Protein AF-A0A9X6NPI4-F1 (afdb_monomer)

Organism: Hypsibius exemplaris (NCBI:txid2072580)

Sequence (103 aa):
MLAHSQIQAVRKSLISASGTTVLGPPDSIVDLGTTCLPREIFLDWMNGMSLTTFKGSRYHLLDHNCNNFSNEMAQFLTGKSIPLLHHRFARRSSPRRWDRSCG

Solvent-accessible surface area (backbone atoms only — not comparable to full-atom values): 7031 Å² total; per-residue (Å²): 141,86,90,78,83,76,73,73,69,76,73,57,66,95,65,74,61,89,43,68,54,98,82,39,63,72,96,72,86,82,89,77,76,78,58,89,71,56,68,66,61,50,51,53,50,50,52,52,36,48,76,59,77,60,25,79,93,57,60,33,91,68,83,38,36,73,65,53,53,51,25,57,50,34,33,73,54,50,72,36,73,62,77,71,87,73,67,69,68,63,80,50,97,60,84,92,79,91,82,82,88,76,136

InterPro domains:
  IPR008580 PPPDE peptidase domain [PF05903] (19-91)
  IPR008580 PPPDE peptidase domain [PS51858] (1-103)
  IPR008580 PPPDE peptidase domain [PTHR12378] (27-91)
  IPR008580 PPPDE peptidase domain [SM01179] (5-99)
  IPR042266 PPPDE peptidase domain superfamily [G3DSA:3.90.1720.30] (5-101)

Secondary structure (DSSP, 8-state):
--SSSSSTTS---SSPPTT-STT-S-S-----------HHHHHHHHHHHHHTTT-GGG-BTTTBSHHHHHHHHHHHHHS-PPP-TTTTSTT--S---------

Nearest PDB structures (foldseek):
  3ebq-assembly1_A  TM=9.378E-01  e=2.953E-07  Homo sapiens
  2wp7-assembly1_A-2  TM=9.414E-01  e=2.123E-06  Mus musculus
  2fgy-assembly1_B  TM=4.169E-01  e=7.660E+00  Halothiobacillus neapolitanus

Mean predicted aligned error: 12.71 Å

pLDDT: mean 75.48, std 21.72, range [33.22, 95.06]

Foldseek 3Di:
DDDDDPPVPVPPPPDDDAQPDPVGHDPDDDDLDFFPDDPVVLVVVVVVCCVPVLPPVNDDPQPRHPQVVVQVSSCVGRVDGDPPVPNCPNPDPDDDDDDDDDD

Radius of gyration: 19.04 Å; Cα contacts (8 Å, |Δi|>4): 44; chains: 1; bounding box: 43×70×28 Å

Structure (mmCIF, N/CA/C/O backbone):
data_AF-A0A9X6NPI4-F1
#
_entry.id   AF-A0A9X6NPI4-F1
#
loop_
_atom_site.group_PDB
_atom_site.id
_atom_site.type_symbol
_atom_site.label_atom_id
_atom_site.label_alt_id
_atom_site.label_comp_id
_atom_site.label_asym_id
_atom_site.label_entity_id
_atom_site.label_seq_id
_atom_site.pdbx_PDB_ins_code
_atom_site.Cartn_x
_atom_site.Cartn_y
_atom_site.Cartn_z
_atom_site.occupancy
_atom_site.B_iso_or_equiv
_atom_site.auth_seq_id
_atom_site.auth_comp_id
_atom_site.auth_asym_id
_atom_site.auth_atom_id
_atom_site.pdbx_PDB_model_num
ATOM 1 N N . MET A 1 1 ? -17.345 38.974 -13.625 1.00 51.25 1 MET A N 1
ATOM 2 C CA . MET A 1 1 ? -17.278 37.850 -14.589 1.00 51.25 1 MET A CA 1
ATOM 3 C C . MET A 1 1 ? -15.875 37.893 -15.181 1.00 51.25 1 MET A C 1
ATOM 5 O O . MET A 1 1 ? -15.604 38.832 -15.899 1.00 51.25 1 MET A O 1
ATOM 9 N N . LEU A 1 2 ? -14.869 37.123 -14.769 1.00 48.59 2 LEU A N 1
ATOM 10 C CA . LEU A 1 2 ? -14.715 35.666 -14.731 1.00 48.59 2 LEU A CA 1
ATOM 11 C C . LEU A 1 2 ? -13.504 35.363 -13.824 1.00 48.59 2 LEU A C 1
ATOM 13 O O . LEU A 1 2 ? -12.400 35.750 -14.185 1.00 48.59 2 LEU A O 1
ATOM 17 N N . ALA A 1 3 ? -13.671 34.706 -12.673 1.00 44.47 3 ALA A N 1
ATOM 18 C CA . ALA A 1 3 ? -12.514 34.275 -11.873 1.00 44.47 3 ALA A CA 1
ATOM 19 C C . ALA A 1 3 ? -12.842 33.164 -10.860 1.00 44.47 3 ALA A C 1
ATOM 21 O O . ALA A 1 3 ? -12.374 33.234 -9.739 1.00 44.47 3 ALA A O 1
ATOM 22 N N . HIS A 1 4 ? -13.655 32.152 -11.193 1.00 49.12 4 HIS A N 1
ATOM 23 C CA . HIS A 1 4 ? -13.916 31.056 -10.234 1.00 49.12 4 HIS A CA 1
ATOM 24 C C . HIS A 1 4 ? -14.046 29.644 -10.838 1.00 49.12 4 HIS A C 1
ATOM 26 O O . HIS A 1 4 ? -14.349 28.709 -10.104 1.00 49.12 4 HIS A O 1
ATOM 32 N N . SER A 1 5 ? -13.782 29.422 -12.132 1.00 51.75 5 SER A N 1
ATOM 33 C CA . SER A 1 5 ? -14.030 28.103 -12.749 1.00 51.75 5 SER A CA 1
ATOM 34 C C . SER A 1 5 ? -12.829 27.151 -12.838 1.00 51.75 5 SER A C 1
ATOM 36 O O . SER A 1 5 ? -13.014 26.021 -13.270 1.00 51.75 5 SER A O 1
ATOM 38 N N . GLN A 1 6 ? -11.618 27.528 -12.406 1.00 45.31 6 GLN A N 1
ATOM 39 C CA . GLN A 1 6 ? -10.420 26.686 -12.624 1.00 45.31 6 GLN A CA 1
ATOM 40 C C . GLN A 1 6 ? -9.880 25.960 -11.379 1.00 45.31 6 GLN A C 1
ATOM 42 O O . GLN A 1 6 ? -8.924 25.199 -11.481 1.00 45.31 6 GLN A O 1
ATOM 47 N N . ILE A 1 7 ? -10.505 26.112 -10.206 1.00 44.88 7 ILE A N 1
ATOM 48 C CA . ILE A 1 7 ? -10.042 25.439 -8.971 1.00 44.88 7 ILE A CA 1
ATOM 49 C C . ILE A 1 7 ? -10.630 24.019 -8.819 1.00 44.88 7 ILE A C 1
ATOM 51 O O . ILE A 1 7 ? -10.103 23.201 -8.068 1.00 44.88 7 ILE A O 1
ATOM 55 N N . GLN A 1 8 ? -11.670 23.656 -9.575 1.00 38.81 8 GLN A N 1
ATOM 56 C CA . GLN A 1 8 ? -12.322 22.347 -9.423 1.00 38.81 8 GLN A CA 1
ATOM 57 C C . GLN A 1 8 ? -11.586 21.180 -10.111 1.00 38.81 8 GLN A C 1
ATOM 59 O O . GLN A 1 8 ? -11.794 20.032 -9.728 1.00 3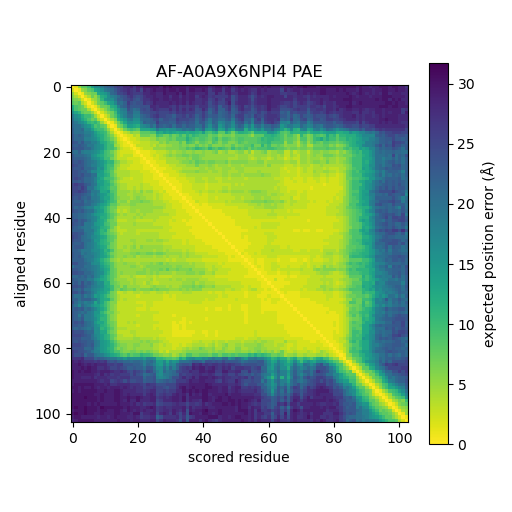8.81 8 GLN A O 1
ATOM 64 N N . ALA A 1 9 ? -10.682 21.436 -11.064 1.00 36.50 9 ALA A N 1
ATOM 65 C CA . ALA A 1 9 ? -10.029 20.373 -11.841 1.00 36.50 9 ALA A CA 1
ATOM 66 C C . ALA A 1 9 ? -8.791 19.744 -11.163 1.00 36.50 9 ALA A C 1
ATOM 68 O O . ALA A 1 9 ? -8.345 18.672 -11.572 1.00 36.50 9 ALA A O 1
ATOM 69 N N . VAL A 1 10 ? -8.236 20.375 -10.119 1.00 41.25 10 VAL A N 1
ATOM 70 C CA . VAL A 1 10 ? -7.009 19.893 -9.447 1.00 41.25 10 VAL A CA 1
ATOM 71 C C . VAL A 1 10 ? -7.298 18.830 -8.378 1.00 41.25 10 VAL A C 1
ATOM 73 O O . VAL A 1 10 ? -6.404 18.081 -7.999 1.00 41.25 10 VAL A O 1
ATOM 76 N N . ARG A 1 11 ? -8.563 18.623 -7.987 1.00 40.44 11 ARG A N 1
ATOM 77 C CA . ARG A 1 11 ? -8.989 17.418 -7.245 1.00 40.44 11 ARG A CA 1
ATOM 78 C C . ARG A 1 11 ? -9.156 16.205 -8.170 1.00 40.44 11 ARG A C 1
ATOM 80 O O . ARG A 1 11 ? -10.078 15.408 -8.014 1.00 40.44 11 ARG A O 1
ATOM 87 N N . LYS A 1 12 ? -8.266 16.062 -9.153 1.00 42.75 12 LYS A N 1
ATOM 88 C CA . LYS A 1 12 ? -8.116 14.827 -9.921 1.00 42.75 12 LYS A CA 1
ATOM 89 C C . LYS A 1 12 ? -7.784 13.749 -8.893 1.00 42.75 12 LYS A C 1
ATOM 91 O O . LYS A 1 12 ? -6.767 13.865 -8.216 1.00 42.75 12 LYS A O 1
ATOM 96 N N . SER A 1 13 ? -8.703 12.800 -8.707 1.00 51.84 13 SER A N 1
ATOM 97 C CA . SER A 1 13 ? -8.579 11.673 -7.780 1.00 51.84 13 SER A CA 1
ATOM 98 C C . SER A 1 13 ? -7.121 11.221 -7.690 1.00 51.84 13 SER A C 1
ATOM 100 O O . SER A 1 13 ? -6.541 10.812 -8.695 1.00 51.84 13 SER A O 1
ATOM 102 N N . LEU A 1 14 ? -6.524 11.327 -6.498 1.00 59.25 14 LEU A N 1
ATOM 103 C CA . LEU A 1 14 ? -5.144 10.896 -6.229 1.00 59.25 14 LEU A CA 1
ATOM 104 C C . LEU A 1 14 ? -4.948 9.392 -6.500 1.00 59.25 14 LEU A C 1
ATOM 106 O O . LEU A 1 14 ? -3.823 8.905 -6.556 1.00 59.25 14 LEU A O 1
ATOM 110 N N . ILE A 1 15 ? -6.050 8.667 -6.698 1.00 70.56 15 ILE A N 1
ATOM 111 C CA . ILE A 1 15 ? -6.110 7.255 -7.038 1.00 70.56 15 ILE A CA 1
ATOM 112 C C . ILE A 1 15 ? -6.643 7.142 -8.471 1.00 70.56 15 ILE A C 1
ATOM 114 O O . ILE A 1 15 ? -7.761 7.574 -8.766 1.00 70.56 15 ILE A O 1
ATOM 118 N N . SER A 1 16 ? -5.830 6.571 -9.361 1.00 76.19 16 SER A N 1
ATOM 119 C CA . SER A 1 16 ? -6.266 6.197 -10.712 1.00 76.19 16 SER A CA 1
ATOM 120 C C . SER A 1 16 ? -7.101 4.917 -10.668 1.00 76.19 16 SER A C 1
ATOM 122 O O . SER A 1 16 ? -6.900 4.076 -9.791 1.00 76.19 16 SER A O 1
ATOM 124 N N . ALA A 1 17 ? -8.042 4.765 -11.602 1.00 80.31 17 ALA A N 1
ATOM 125 C CA . ALA A 1 17 ? -8.718 3.487 -11.776 1.00 80.31 17 ALA A CA 1
ATOM 126 C C . ALA A 1 17 ? -7.692 2.418 -12.199 1.00 80.31 17 ALA A C 1
ATOM 128 O O . ALA A 1 17 ? -6.670 2.715 -12.827 1.00 80.31 17 ALA A O 1
ATOM 129 N N . SER A 1 18 ? -7.938 1.165 -11.824 1.00 80.50 18 SER A N 1
ATOM 130 C CA . SER A 1 18 ? -7.048 0.053 -12.157 1.00 80.50 18 SER A CA 1
ATOM 131 C C . SER A 1 18 ? -6.808 -0.017 -13.670 1.00 80.50 18 SER A C 1
ATOM 133 O O . SER A 1 18 ? -7.743 0.005 -14.465 1.00 80.50 18 SER A O 1
ATOM 135 N N . GLY A 1 19 ? -5.536 -0.072 -14.076 1.00 82.56 19 GLY A N 1
ATOM 136 C CA . GLY A 1 19 ? -5.147 -0.158 -15.488 1.00 82.56 19 GLY A CA 1
ATOM 137 C C . GLY A 1 19 ? -5.294 1.133 -16.307 1.00 82.56 19 GLY A C 1
ATOM 138 O O . GLY A 1 19 ? -5.095 1.093 -17.517 1.00 82.56 19 GLY A O 1
ATOM 139 N N . THR A 1 20 ? -5.616 2.282 -15.696 1.00 85.94 20 THR A N 1
ATOM 140 C CA . THR A 1 20 ? -5.784 3.560 -16.426 1.00 85.94 20 THR A CA 1
ATOM 141 C C . THR A 1 20 ? -4.578 4.492 -16.318 1.00 85.94 20 THR A C 1
ATOM 143 O O . THR A 1 20 ? -4.686 5.692 -16.579 1.00 85.94 20 THR A O 1
ATOM 146 N N . THR A 1 21 ? -3.434 3.978 -15.868 1.00 87.44 21 THR A N 1
ATOM 147 C CA . THR A 1 21 ? -2.180 4.740 -15.882 1.00 87.44 21 THR A CA 1
ATOM 148 C C . THR A 1 21 ? -1.580 4.741 -17.288 1.00 87.44 21 THR A C 1
ATOM 150 O O . THR A 1 21 ? -2.035 4.016 -18.168 1.00 87.44 21 THR A O 1
ATOM 153 N N . VAL A 1 22 ? -0.514 5.518 -17.502 1.00 89.00 22 VAL A N 1
ATOM 154 C CA . VAL A 1 22 ? 0.236 5.531 -18.774 1.00 89.00 22 VAL A CA 1
ATOM 155 C C . VAL A 1 22 ? 0.775 4.141 -19.148 1.00 89.00 22 VAL A C 1
ATOM 157 O O . VAL A 1 22 ? 0.990 3.871 -20.323 1.00 89.00 22 VAL A O 1
ATOM 160 N N . LEU A 1 23 ? 0.954 3.249 -18.16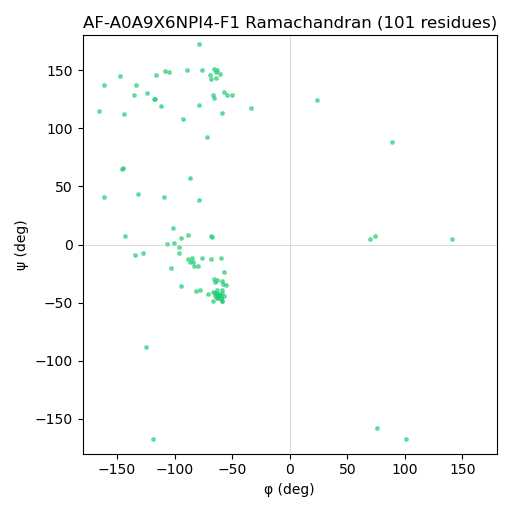8 1.00 86.81 23 LEU A N 1
ATOM 161 C CA . LEU A 1 23 ? 1.411 1.877 -18.392 1.00 86.81 23 LEU A CA 1
ATOM 162 C C . LEU A 1 23 ? 0.317 0.955 -18.962 1.00 86.81 23 LEU A C 1
ATOM 164 O O . LEU A 1 23 ? 0.635 -0.137 -19.416 1.00 86.81 23 LEU A O 1
ATOM 168 N N . GLY A 1 24 ? -0.950 1.385 -18.969 1.00 89.25 24 GLY A N 1
ATOM 169 C CA . GLY A 1 24 ? -2.071 0.576 -19.444 1.00 89.25 24 GLY A CA 1
ATOM 170 C C . GLY A 1 24 ? -2.509 -0.516 -18.451 1.00 89.25 24 GLY A C 1
ATOM 171 O O . GLY A 1 24 ? -2.292 -0.370 -17.240 1.00 89.25 24 GLY A O 1
ATOM 172 N N . PRO A 1 25 ? -3.189 -1.578 -18.930 1.00 87.38 25 PRO A N 1
ATOM 173 C CA . PRO A 1 25 ? -3.664 -2.674 -18.086 1.00 87.38 25 PRO A CA 1
ATOM 174 C C . PRO A 1 25 ? -2.498 -3.479 -17.481 1.00 87.38 25 PRO A C 1
ATOM 176 O O . PRO A 1 25 ? -1.434 -3.561 -18.089 1.00 87.38 25 PRO A O 1
ATOM 179 N N . PRO A 1 26 ? -2.679 -4.083 -16.291 1.00 87.62 26 PRO A N 1
ATOM 180 C CA . PRO A 1 26 ? -1.623 -4.859 -15.645 1.00 87.62 26 PRO A CA 1
ATOM 181 C C . PRO A 1 26 ? -1.313 -6.154 -16.411 1.00 87.62 26 PRO A C 1
ATOM 183 O O . PRO A 1 26 ? -2.228 -6.843 -16.857 1.00 87.62 26 PRO A O 1
ATOM 186 N N . ASP A 1 27 ? -0.033 -6.536 -16.467 1.00 88.44 27 ASP A N 1
ATOM 187 C CA . ASP A 1 27 ? 0.411 -7.806 -17.071 1.00 88.44 27 ASP A CA 1
ATOM 188 C C . ASP A 1 27 ? -0.083 -9.039 -16.296 1.00 88.44 27 ASP A C 1
ATOM 190 O O . ASP A 1 27 ? -0.267 -10.118 -16.855 1.00 88.44 27 ASP A O 1
ATOM 194 N N . SER A 1 28 ? -0.271 -8.897 -14.980 1.00 86.25 28 SER A N 1
ATOM 195 C CA . SER A 1 28 ? -0.769 -9.962 -14.110 1.00 86.25 28 SER A CA 1
ATOM 196 C C . SER A 1 28 ? -1.607 -9.397 -12.968 1.00 86.25 28 SER A C 1
ATOM 198 O O . SER A 1 28 ? -1.333 -8.315 -12.447 1.00 86.25 28 SER A O 1
ATOM 200 N N . ILE A 1 29 ? -2.635 -10.150 -12.579 1.00 88.25 29 ILE A N 1
ATOM 201 C CA . ILE A 1 29 ? -3.503 -9.851 -11.440 1.00 88.25 29 ILE A CA 1
ATOM 202 C C . ILE A 1 29 ? -3.341 -10.996 -10.444 1.00 88.25 29 ILE A C 1
ATOM 204 O O . ILE A 1 29 ? -3.509 -12.161 -10.803 1.00 88.25 29 ILE A O 1
ATOM 208 N N . VAL A 1 30 ? -2.998 -10.662 -9.202 1.00 88.56 30 VAL A N 1
ATOM 209 C CA . VAL A 1 30 ? -2.794 -11.628 -8.118 1.00 88.56 30 VAL A CA 1
ATOM 210 C C . VAL A 1 30 ? -3.831 -11.367 -7.037 1.00 88.56 30 VAL A C 1
ATOM 212 O O . VAL A 1 30 ? -3.924 -10.250 -6.531 1.00 88.56 30 VAL A O 1
ATO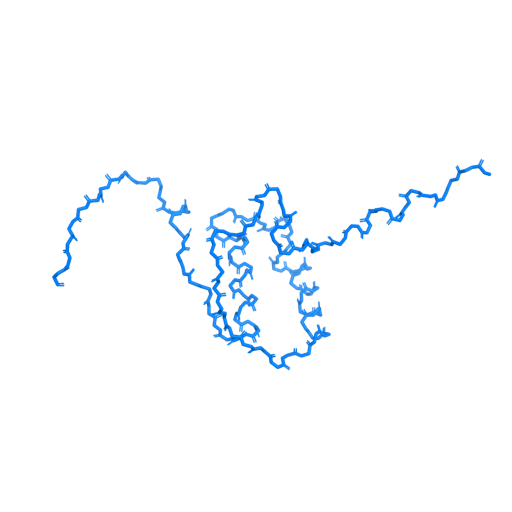M 215 N N . ASP A 1 31 ? -4.594 -12.397 -6.676 1.00 90.94 31 ASP A N 1
ATOM 216 C CA . ASP A 1 31 ? -5.538 -12.320 -5.564 1.00 90.94 31 ASP A CA 1
ATOM 217 C C . ASP A 1 31 ? -4.806 -12.474 -4.222 1.00 90.94 31 ASP A C 1
ATOM 219 O O . ASP A 1 31 ? -4.156 -13.486 -3.949 1.00 90.94 31 ASP A O 1
ATOM 223 N N . LEU A 1 32 ? -4.914 -11.450 -3.375 1.00 89.44 32 LEU A N 1
ATOM 224 C CA . LEU A 1 32 ? -4.359 -11.436 -2.019 1.00 89.44 32 LEU A CA 1
ATOM 225 C C . LEU A 1 32 ? -5.412 -11.839 -0.972 1.00 89.44 32 LEU A C 1
ATOM 227 O O . LEU A 1 32 ? -5.073 -12.116 0.180 1.00 89.44 32 LEU A O 1
ATOM 231 N N . GLY A 1 33 ? -6.671 -12.000 -1.373 1.00 91.75 33 GLY A N 1
ATOM 232 C CA . GLY A 1 33 ? -7.797 -12.370 -0.527 1.00 91.75 33 GLY A CA 1
ATOM 233 C C . GLY A 1 33 ? -8.673 -11.183 -0.140 1.00 91.75 33 GLY A C 1
ATOM 234 O O . GLY A 1 33 ? -8.582 -10.086 -0.688 1.00 91.75 33 GLY A O 1
ATOM 235 N N . THR A 1 34 ? -9.547 -11.421 0.831 1.00 92.12 34 THR A N 1
ATOM 236 C CA . THR A 1 34 ? -10.561 -10.464 1.278 1.00 92.12 34 THR A CA 1
ATOM 237 C C . THR A 1 34 ? -10.221 -9.893 2.645 1.00 92.12 34 THR A C 1
ATOM 239 O O . THR A 1 34 ? -9.664 -10.587 3.495 1.00 92.12 34 THR A O 1
ATOM 242 N N . THR A 1 35 ? -10.624 -8.648 2.883 1.00 93.31 35 THR A N 1
ATOM 243 C CA . THR A 1 35 ? -10.533 -8.005 4.194 1.00 93.31 35 THR A CA 1
ATOM 244 C C . THR A 1 35 ? -11.924 -7.690 4.728 1.00 93.31 35 THR A C 1
ATOM 246 O O . THR A 1 35 ? -12.820 -7.340 3.961 1.00 93.31 35 THR A O 1
ATOM 249 N N . CYS A 1 36 ? -12.091 -7.786 6.045 1.00 93.19 36 CYS A N 1
ATOM 250 C CA . CYS A 1 36 ? -13.276 -7.288 6.746 1.00 93.19 36 CYS A CA 1
ATOM 251 C C . CYS A 1 36 ? -13.058 -5.869 7.293 1.00 93.19 36 CYS A C 1
ATOM 253 O O . CYS A 1 36 ? -13.900 -5.361 8.033 1.00 93.19 36 CYS A O 1
ATOM 255 N N . LEU A 1 37 ? -11.915 -5.245 6.982 1.00 92.75 37 LEU A N 1
ATOM 256 C CA . LEU A 1 37 ? -11.585 -3.915 7.466 1.00 92.75 37 LEU A CA 1
ATOM 257 C C . LEU A 1 37 ? -12.546 -2.873 6.865 1.00 92.75 37 LEU A C 1
ATOM 259 O O . LEU A 1 37 ? -12.691 -2.820 5.639 1.00 92.75 37 LEU A O 1
ATOM 263 N N . PRO A 1 38 ? -13.174 -2.016 7.691 1.00 94.00 38 PRO A N 1
ATOM 264 C CA . PRO A 1 38 ? -14.004 -0.933 7.188 1.00 94.00 38 PRO A CA 1
ATOM 265 C C . PRO A 1 38 ? -13.207 0.033 6.310 1.00 94.00 38 PRO A C 1
ATOM 267 O O . PRO A 1 38 ? -12.024 0.303 6.547 1.00 94.00 38 PRO A O 1
ATOM 270 N N . ARG A 1 39 ? -13.881 0.595 5.304 1.00 90.25 39 ARG A N 1
ATOM 271 C CA . ARG A 1 39 ? -13.274 1.528 4.348 1.00 90.25 39 ARG A CA 1
ATOM 272 C C . ARG A 1 39 ? -12.691 2.752 5.046 1.00 90.25 39 ARG A C 1
ATOM 274 O O . ARG A 1 39 ? -11.636 3.230 4.645 1.00 90.25 39 ARG A O 1
ATOM 281 N N . GLU A 1 40 ? -13.374 3.256 6.061 1.00 92.75 40 GLU A N 1
ATOM 282 C CA . GLU A 1 40 ? -13.009 4.463 6.800 1.00 92.75 40 GLU A CA 1
ATOM 283 C C . GLU A 1 40 ? -11.658 4.270 7.493 1.00 92.75 40 GLU A C 1
ATOM 285 O O . GLU A 1 40 ? -10.753 5.081 7.322 1.00 92.75 40 GLU A O 1
ATOM 290 N N . ILE A 1 41 ? -11.475 3.120 8.149 1.00 93.38 41 ILE A N 1
ATOM 291 C CA . ILE A 1 41 ? -10.217 2.760 8.813 1.00 93.38 41 ILE A CA 1
ATOM 292 C C . ILE A 1 41 ? -9.076 2.639 7.800 1.00 93.38 41 ILE A C 1
ATOM 294 O O . ILE A 1 41 ? -7.956 3.081 8.059 1.00 93.38 41 ILE A O 1
ATOM 298 N N . PHE A 1 42 ? -9.350 2.078 6.620 1.00 93.50 42 PHE A N 1
ATOM 299 C CA . PHE A 1 42 ? -8.358 2.014 5.550 1.00 93.50 42 PHE A CA 1
ATOM 300 C C . PHE A 1 42 ? -7.949 3.402 5.039 1.00 93.50 42 PHE A C 1
ATOM 302 O O . PHE A 1 42 ? -6.764 3.646 4.803 1.00 93.50 42 PHE A O 1
ATOM 309 N N . LEU A 1 43 ? -8.904 4.319 4.880 1.00 93.44 43 LEU A N 1
ATOM 310 C CA . LEU A 1 43 ? -8.622 5.688 4.447 1.00 93.44 43 LEU A CA 1
ATOM 311 C C . LEU A 1 43 ? -7.819 6.461 5.499 1.00 93.44 43 LEU A C 1
ATOM 313 O O . LEU A 1 43 ? -6.865 7.152 5.139 1.00 93.44 43 LEU A O 1
ATOM 317 N N . ASP A 1 44 ? -8.142 6.300 6.780 1.00 94.31 44 ASP A N 1
ATOM 318 C CA . ASP A 1 44 ? -7.388 6.912 7.877 1.00 94.31 44 ASP A CA 1
ATOM 319 C C . ASP A 1 44 ? -5.948 6.393 7.926 1.00 94.31 44 ASP A C 1
ATOM 321 O O . ASP A 1 44 ? -4.997 7.178 8.015 1.00 94.31 44 ASP A O 1
ATOM 325 N N . TRP A 1 45 ? -5.768 5.078 7.770 1.00 95.06 45 TRP A N 1
ATOM 326 C CA . TRP A 1 45 ? -4.445 4.470 7.652 1.00 95.06 45 TRP A CA 1
ATOM 327 C C . TRP A 1 45 ? -3.670 5.020 6.445 1.00 95.06 45 TRP A C 1
ATOM 329 O O . TRP A 1 45 ? -2.513 5.425 6.581 1.00 95.06 45 TRP A O 1
ATOM 339 N N . MET A 1 46 ? -4.308 5.111 5.273 1.00 93.62 46 MET A N 1
ATOM 340 C CA . MET A 1 46 ? -3.683 5.634 4.053 1.00 93.62 46 MET A CA 1
ATOM 341 C C . MET A 1 46 ? -3.241 7.093 4.220 1.00 93.62 46 MET A C 1
ATOM 343 O O . MET A 1 46 ? -2.117 7.449 3.849 1.00 93.62 46 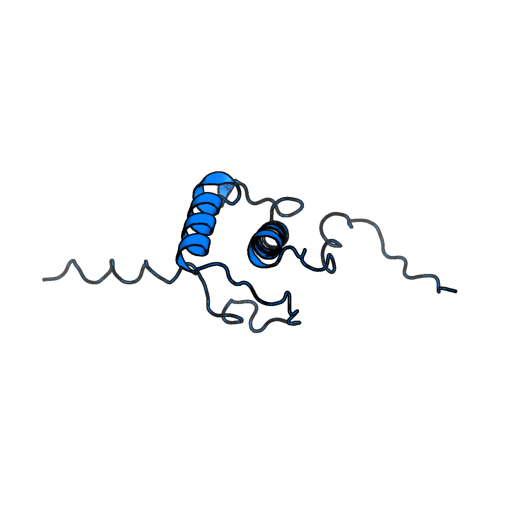MET A O 1
ATOM 347 N N . ASN A 1 47 ? -4.091 7.925 4.826 1.00 93.50 47 ASN A N 1
ATOM 348 C CA . ASN A 1 47 ? -3.764 9.308 5.159 1.00 93.50 47 ASN A CA 1
ATOM 349 C C . ASN A 1 47 ? -2.546 9.372 6.091 1.00 93.50 47 ASN A C 1
ATOM 351 O O . ASN A 1 47 ? -1.584 10.081 5.785 1.00 93.50 47 ASN A O 1
ATOM 355 N N . GLY A 1 48 ? -2.528 8.578 7.165 1.00 94.62 48 GLY A N 1
ATOM 356 C CA . GLY A 1 48 ? -1.385 8.490 8.078 1.00 94.62 48 GLY A CA 1
ATOM 357 C C . GLY A 1 48 ? -0.083 8.099 7.370 1.00 94.62 48 GLY A C 1
ATOM 358 O O . GLY A 1 48 ? 0.953 8.743 7.564 1.00 94.62 48 GLY A O 1
ATOM 359 N N . MET A 1 49 ? -0.139 7.108 6.479 1.00 93.94 49 MET A N 1
ATOM 360 C CA . MET A 1 49 ? 1.019 6.646 5.710 1.00 93.94 49 MET A CA 1
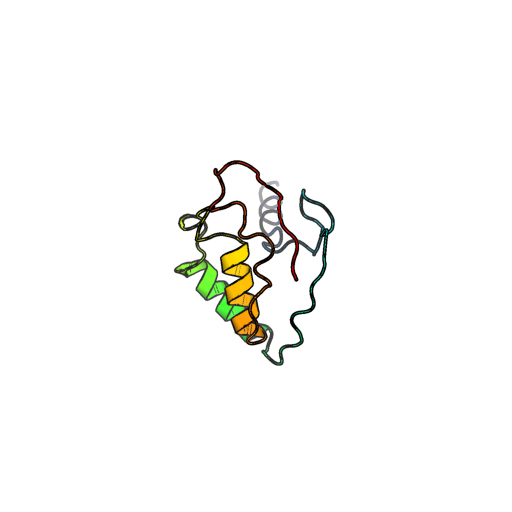ATOM 361 C C . MET A 1 49 ? 1.545 7.715 4.747 1.00 93.94 49 MET A C 1
ATOM 363 O O . MET A 1 49 ? 2.759 7.930 4.680 1.00 93.94 49 MET A O 1
ATOM 367 N N . SER A 1 50 ? 0.651 8.438 4.065 1.00 91.62 50 SER A N 1
ATOM 368 C CA . SER A 1 50 ? 1.015 9.536 3.153 1.00 91.62 50 SER A CA 1
ATOM 369 C C . SER A 1 50 ? 1.719 10.700 3.863 1.00 91.62 50 SER A C 1
ATOM 371 O O . SER A 1 50 ? 2.580 11.366 3.285 1.00 91.62 50 SER A O 1
ATOM 373 N N . LEU A 1 51 ? 1.394 10.924 5.141 1.00 92.31 51 LEU A N 1
ATOM 374 C CA . LEU A 1 51 ? 1.961 11.990 5.965 1.00 92.31 51 LEU A CA 1
ATOM 375 C C . LEU A 1 51 ? 3.248 11.572 6.687 1.00 92.31 51 LEU A C 1
ATOM 377 O O . LEU A 1 51 ? 3.958 12.433 7.213 1.00 92.31 51 LEU A O 1
ATOM 381 N N . THR A 1 52 ? 3.580 10.283 6.723 1.00 93.06 52 THR A N 1
ATOM 382 C CA . THR A 1 52 ? 4.701 9.761 7.518 1.00 93.06 52 THR A CA 1
ATOM 383 C C . THR A 1 52 ? 5.690 8.976 6.656 1.00 93.06 52 THR A C 1
ATOM 385 O O . THR A 1 52 ? 6.674 9.541 6.166 1.00 93.06 52 THR A O 1
ATOM 388 N N . THR A 1 53 ? 5.461 7.679 6.484 1.00 91.38 53 THR A N 1
ATOM 389 C CA . THR A 1 53 ? 6.401 6.713 5.907 1.00 91.38 53 THR A CA 1
ATOM 390 C C . THR A 1 53 ? 6.467 6.808 4.386 1.00 91.38 53 THR A C 1
ATOM 392 O O . THR A 1 53 ? 7.557 6.766 3.822 1.00 91.38 53 THR A O 1
ATOM 395 N N . PHE A 1 54 ? 5.337 7.028 3.715 1.00 92.62 54 PHE A N 1
ATOM 396 C CA . PHE A 1 54 ? 5.226 7.043 2.251 1.00 92.62 54 PHE A CA 1
ATOM 397 C C . PHE A 1 54 ? 4.989 8.449 1.692 1.00 92.62 54 PHE A C 1
ATOM 399 O O . PHE A 1 54 ? 4.228 8.661 0.751 1.00 92.62 54 PHE A O 1
ATOM 406 N N . LYS A 1 55 ? 5.691 9.429 2.267 1.00 92.19 55 LYS A N 1
ATOM 407 C CA . LYS A 1 55 ? 5.822 10.766 1.680 1.00 92.19 55 LYS A CA 1
ATOM 408 C C . LYS A 1 55 ? 6.571 10.684 0.352 1.00 92.19 55 LYS A C 1
ATOM 410 O O . LYS A 1 55 ? 7.567 9.973 0.251 1.00 92.19 55 LYS A O 1
ATOM 415 N N . GLY A 1 56 ? 6.173 11.499 -0.626 1.00 88.62 56 GLY A N 1
ATOM 416 C CA . GLY A 1 56 ? 6.860 11.563 -1.924 1.00 88.62 56 GLY A CA 1
ATOM 417 C C . GLY A 1 56 ? 8.358 11.874 -1.805 1.00 88.62 56 GLY A C 1
ATOM 418 O O . GLY A 1 56 ? 9.164 11.294 -2.521 1.00 88.62 56 GLY A O 1
ATOM 419 N N . SER A 1 57 ? 8.753 12.702 -0.830 1.00 92.06 57 SER A N 1
ATOM 420 C CA . SER A 1 57 ? 10.163 13.019 -0.548 1.00 92.06 57 SER A CA 1
ATOM 421 C C . SER A 1 57 ? 10.983 11.850 0.011 1.00 92.06 57 SER A C 1
ATOM 423 O O . SER A 1 57 ? 12.202 11.955 0.087 1.00 92.06 57 SER A O 1
ATOM 425 N N . ARG A 1 58 ? 10.334 10.754 0.422 1.00 92.12 58 ARG A N 1
ATOM 426 C CA . ARG A 1 58 ? 10.978 9.532 0.928 1.00 92.12 58 ARG A CA 1
ATOM 427 C C . ARG A 1 58 ? 11.045 8.418 -0.114 1.00 92.12 58 ARG A C 1
ATOM 429 O O . ARG A 1 58 ? 11.529 7.339 0.202 1.00 92.12 58 ARG A O 1
ATOM 436 N N . TYR A 1 59 ? 10.555 8.654 -1.331 1.00 92.88 59 TYR A N 1
ATOM 437 C CA . TYR A 1 59 ? 10.572 7.642 -2.377 1.00 92.88 59 TYR A CA 1
ATOM 438 C C . TYR A 1 59 ? 12.008 7.310 -2.792 1.00 92.88 59 TYR A C 1
ATOM 440 O O . TYR A 1 59 ? 12.768 8.195 -3.188 1.00 92.88 59 TYR A O 1
ATOM 448 N N . HIS A 1 60 ? 12.357 6.027 -2.760 1.00 90.94 60 HIS A N 1
ATOM 449 C CA . HIS A 1 60 ? 13.649 5.538 -3.218 1.00 90.94 60 HIS A CA 1
ATOM 450 C C . HIS A 1 60 ? 13.481 4.288 -4.081 1.00 90.94 60 HIS A C 1
ATOM 452 O O . HIS A 1 60 ? 12.826 3.321 -3.696 1.00 90.94 60 HIS A O 1
ATOM 458 N N . LEU A 1 61 ? 14.092 4.307 -5.269 1.00 89.88 61 LEU A N 1
ATOM 459 C CA . LEU A 1 61 ? 13.872 3.298 -6.311 1.00 89.88 61 LEU A CA 1
ATOM 460 C C . LEU A 1 61 ? 14.180 1.868 -5.853 1.00 89.88 61 LEU A C 1
ATOM 462 O O . LEU A 1 61 ? 13.522 0.937 -6.312 1.00 89.88 61 LEU A O 1
ATOM 466 N N . LEU A 1 62 ? 15.173 1.685 -4.979 1.00 87.06 62 LEU A N 1
ATOM 467 C CA . LEU A 1 62 ? 15.697 0.358 -4.650 1.00 87.06 62 LEU A CA 1
ATOM 468 C C . LEU A 1 62 ? 15.056 -0.274 -3.412 1.00 87.06 62 LEU A C 1
ATOM 470 O O . LEU A 1 62 ? 14.891 -1.492 -3.381 1.00 87.06 62 LEU A O 1
ATOM 474 N N . ASP A 1 63 ? 14.720 0.526 -2.405 1.00 86.69 63 ASP A N 1
ATOM 475 C CA . ASP A 1 63 ? 14.356 0.038 -1.070 1.00 86.69 63 ASP A CA 1
ATOM 476 C C . ASP A 1 63 ? 13.101 0.694 -0.474 1.00 86.69 63 ASP A C 1
ATOM 478 O O . ASP A 1 63 ? 12.598 0.182 0.524 1.00 86.69 63 ASP A O 1
ATOM 482 N N . HIS A 1 64 ? 12.548 1.748 -1.090 1.00 90.81 64 HIS A N 1
ATOM 483 C CA . HIS A 1 64 ? 11.359 2.443 -0.588 1.00 90.81 64 HIS A CA 1
ATOM 484 C C . HIS A 1 64 ? 10.465 2.954 -1.724 1.00 90.81 64 HIS A C 1
ATOM 486 O O . HIS A 1 64 ? 10.307 4.159 -1.941 1.00 90.81 64 HIS A O 1
ATOM 492 N N . ASN A 1 65 ? 9.907 2.019 -2.494 1.00 91.75 65 ASN A N 1
ATOM 493 C CA . ASN A 1 65 ? 9.154 2.302 -3.718 1.00 91.75 65 ASN A CA 1
ATOM 494 C C . ASN A 1 65 ? 7.688 1.825 -3.651 1.00 91.75 65 ASN A C 1
ATOM 496 O O . ASN A 1 65 ? 7.157 1.472 -2.595 1.00 91.75 65 ASN A O 1
ATOM 500 N N . CYS A 1 66 ? 7.018 1.813 -4.805 1.00 90.62 66 CYS A N 1
ATOM 501 C CA . CYS A 1 66 ? 5.635 1.356 -4.942 1.00 90.62 66 CYS A CA 1
ATOM 502 C C . CYS A 1 66 ? 5.409 -0.102 -4.502 1.00 90.62 66 CYS A C 1
ATOM 504 O O . CYS A 1 66 ? 4.339 -0.415 -3.978 1.00 90.62 66 CYS A O 1
ATOM 506 N N . ASN A 1 67 ? 6.400 -0.982 -4.661 1.00 91.50 67 ASN A N 1
ATOM 507 C CA . ASN A 1 67 ? 6.312 -2.375 -4.226 1.00 91.50 67 ASN A CA 1
ATOM 508 C C . ASN A 1 67 ? 6.357 -2.463 -2.699 1.00 91.50 67 ASN A C 1
ATOM 510 O O . ASN A 1 67 ? 5.548 -3.176 -2.111 1.00 91.50 67 ASN A O 1
ATOM 514 N N . ASN A 1 68 ? 7.231 -1.689 -2.045 1.00 92.94 68 ASN A N 1
ATOM 515 C CA . ASN A 1 68 ? 7.265 -1.605 -0.582 1.00 92.94 68 ASN A CA 1
ATOM 516 C C . ASN A 1 68 ? 5.926 -1.101 -0.025 1.00 92.94 68 ASN A C 1
ATOM 518 O O . ASN A 1 68 ? 5.375 -1.708 0.888 1.00 92.94 68 ASN A O 1
ATOM 522 N N . PHE A 1 69 ? 5.368 -0.041 -0.618 1.00 94.06 69 PHE A N 1
ATOM 523 C CA . PHE A 1 69 ? 4.053 0.481 -0.233 1.00 94.06 69 PHE A CA 1
ATOM 524 C C . PHE A 1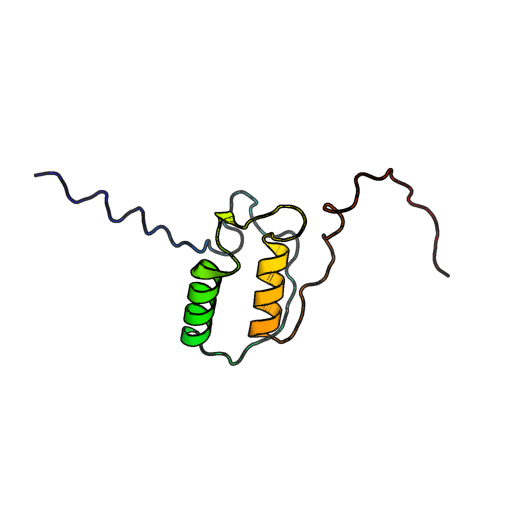 69 ? 2.940 -0.561 -0.390 1.00 94.06 69 PHE A C 1
ATOM 526 O O . PHE A 1 69 ? 2.153 -0.781 0.529 1.00 94.06 69 PHE A O 1
ATOM 533 N N . SER A 1 70 ? 2.894 -1.228 -1.544 1.00 92.81 70 SER A N 1
ATOM 534 C CA . SER A 1 70 ? 1.878 -2.245 -1.834 1.00 92.81 70 SER A CA 1
ATOM 535 C C . SER A 1 70 ? 2.006 -3.458 -0.910 1.00 92.81 70 SER A C 1
ATOM 537 O O . SER A 1 70 ? 0.996 -4.052 -0.544 1.00 92.81 70 SER A O 1
ATOM 539 N N . ASN A 1 71 ? 3.226 -3.801 -0.486 1.00 93.69 71 ASN A N 1
ATOM 540 C CA . ASN A 1 71 ? 3.460 -4.863 0.485 1.00 93.69 71 ASN A CA 1
ATOM 541 C C . ASN A 1 71 ? 2.908 -4.513 1.875 1.00 93.69 71 ASN A C 1
ATOM 543 O O . ASN A 1 71 ? 2.177 -5.313 2.450 1.00 93.69 71 ASN A O 1
ATOM 547 N N . GLU A 1 72 ? 3.209 -3.319 2.392 1.00 94.56 72 GLU A N 1
ATOM 548 C CA . GLU A 1 72 ? 2.660 -2.843 3.675 1.00 94.56 72 GLU A CA 1
ATOM 549 C C . GLU A 1 72 ? 1.127 -2.791 3.638 1.00 94.56 72 GLU A C 1
ATOM 551 O O . GLU A 1 72 ? 0.451 -3.228 4.568 1.00 94.56 72 GLU A O 1
ATOM 556 N N . MET A 1 73 ? 0.559 -2.324 2.521 1.00 94.62 73 MET A N 1
ATOM 557 C CA . MET A 1 73 ? -0.889 -2.312 2.315 1.00 94.62 73 MET A CA 1
ATOM 558 C C . MET A 1 73 ? -1.484 -3.725 2.305 1.00 94.62 73 MET A C 1
ATOM 560 O O . MET A 1 73 ? -2.502 -3.967 2.953 1.00 94.62 73 MET A O 1
ATOM 564 N N . ALA A 1 74 ? -0.864 -4.665 1.591 1.00 93.50 74 ALA A N 1
ATOM 565 C CA . ALA A 1 74 ? -1.315 -6.051 1.536 1.00 93.50 74 ALA A CA 1
ATOM 566 C C . ALA A 1 74 ? -1.307 -6.705 2.925 1.00 93.50 74 ALA A C 1
ATOM 568 O O . ALA A 1 74 ? -2.288 -7.354 3.304 1.00 93.50 74 ALA A O 1
ATOM 569 N N 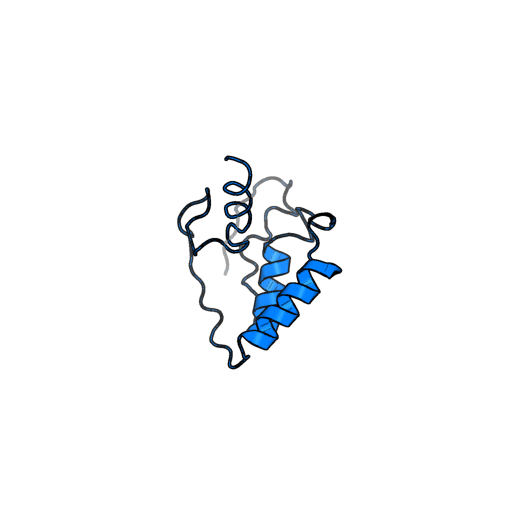. GLN A 1 75 ? -0.248 -6.470 3.704 1.00 94.19 75 GLN A N 1
ATOM 570 C CA . GLN A 1 75 ? -0.127 -6.980 5.068 1.00 94.19 75 GLN A CA 1
ATOM 571 C C . GLN A 1 75 ? -1.181 -6.367 5.988 1.00 94.19 75 GLN A C 1
ATOM 573 O O . GLN A 1 75 ? -1.838 -7.099 6.726 1.00 94.19 75 GLN A O 1
ATOM 578 N N . PHE A 1 76 ? -1.406 -5.056 5.898 1.00 94.00 76 PHE A N 1
ATOM 579 C CA . PHE A 1 76 ? -2.427 -4.374 6.689 1.00 94.00 76 PHE A CA 1
ATOM 580 C C . PHE A 1 76 ? -3.843 -4.891 6.396 1.00 94.00 76 PHE A C 1
ATOM 582 O O . PHE A 1 76 ? -4.631 -5.104 7.315 1.00 94.00 76 PHE A O 1
ATOM 589 N N . LEU A 1 77 ? -4.170 -5.123 5.122 1.00 92.81 77 LEU A N 1
ATOM 590 C CA . LEU A 1 77 ? -5.517 -5.527 4.717 1.00 92.81 77 LEU A CA 1
ATOM 591 C C . LEU A 1 77 ? -5.779 -7.024 4.896 1.00 92.81 77 LEU A C 1
ATOM 593 O O . LEU A 1 77 ? -6.883 -7.408 5.280 1.00 92.81 77 LEU A O 1
ATOM 597 N N . THR A 1 78 ? -4.800 -7.871 4.580 1.00 92.56 78 THR A N 1
ATOM 598 C CA . THR A 1 78 ? -5.007 -9.325 4.424 1.00 92.56 78 THR A CA 1
ATOM 599 C C . THR A 1 78 ? -4.052 -10.179 5.252 1.00 92.56 78 THR A C 1
ATOM 601 O O . THR A 1 78 ? -4.191 -11.401 5.271 1.00 92.56 78 THR A O 1
ATOM 604 N N . GLY A 1 79 ? -3.057 -9.574 5.907 1.00 91.94 79 GLY A N 1
ATOM 605 C CA . GLY A 1 79 ? -1.980 -10.295 6.590 1.00 91.94 79 GLY A CA 1
ATOM 606 C C . GLY A 1 79 ? -1.003 -11.005 5.645 1.00 91.94 79 GLY A C 1
ATOM 607 O O . GLY A 1 79 ? -0.119 -11.720 6.113 1.00 91.94 79 GLY A O 1
ATOM 608 N N . LYS A 1 80 ? -1.142 -10.834 4.324 1.00 90.12 80 LYS A N 1
ATOM 609 C CA . LYS A 1 80 ? -0.279 -11.462 3.316 1.00 90.12 80 LYS A CA 1
ATOM 610 C C . LYS A 1 80 ? 0.698 -10.455 2.723 1.00 90.12 80 LYS A C 1
ATOM 612 O O . LYS A 1 80 ? 0.380 -9.284 2.558 1.00 90.12 80 LYS A O 1
ATOM 617 N N . SER A 1 81 ? 1.873 -10.943 2.347 1.00 89.69 81 SER A N 1
ATOM 618 C CA . SER A 1 81 ? 2.857 -10.173 1.584 1.00 89.69 81 SER A CA 1
ATOM 619 C C . SER A 1 81 ? 2.621 -10.335 0.086 1.00 89.69 81 SER A C 1
ATOM 621 O O . SER A 1 81 ? 2.173 -11.393 -0.366 1.00 89.69 81 SER A O 1
ATOM 623 N N . ILE A 1 82 ? 2.968 -9.314 -0.698 1.00 86.19 82 ILE A N 1
ATOM 624 C CA . ILE A 1 82 ? 2.954 -9.449 -2.158 1.00 86.19 82 ILE A CA 1
ATOM 625 C C . ILE A 1 82 ? 4.080 -10.400 -2.604 1.00 86.19 82 ILE A C 1
ATOM 627 O O . ILE A 1 82 ? 5.152 -10.413 -1.987 1.00 86.19 82 ILE 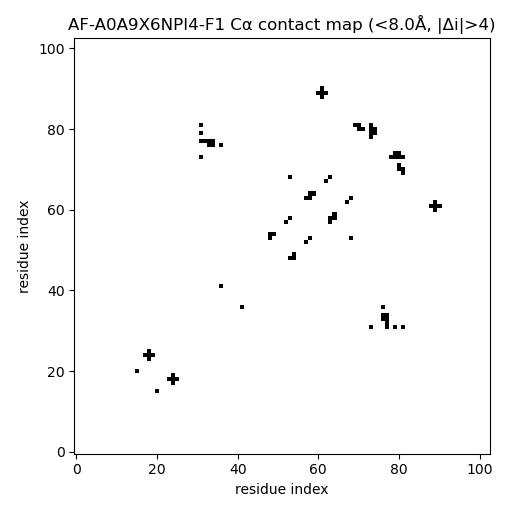A O 1
ATOM 631 N N . PRO A 1 83 ? 3.887 -11.201 -3.667 1.00 80.25 83 PRO A N 1
ATOM 632 C CA . PRO A 1 83 ? 4.949 -12.049 -4.192 1.00 80.25 83 PRO A CA 1
ATOM 633 C C . PRO A 1 83 ? 6.181 -11.213 -4.563 1.00 80.25 83 PRO A C 1
ATOM 635 O O . PRO A 1 83 ? 6.079 -10.233 -5.294 1.00 80.25 83 PRO A O 1
ATOM 638 N N . LEU A 1 84 ? 7.369 -11.636 -4.121 1.00 66.38 84 LEU A N 1
ATOM 639 C CA . LEU A 1 84 ? 8.653 -10.964 -4.401 1.00 66.38 84 LEU A CA 1
ATOM 640 C C . LEU A 1 84 ? 9.081 -11.015 -5.881 1.00 66.38 84 LEU A C 1
ATOM 642 O O . LEU A 1 84 ? 10.204 -10.623 -6.231 1.00 66.38 84 LEU A O 1
ATOM 646 N N . LEU A 1 85 ? 8.223 -11.527 -6.763 1.00 55.59 85 LEU A N 1
ATOM 647 C CA . LEU A 1 85 ? 8.501 -11.630 -8.183 1.00 55.59 85 LEU A CA 1
ATOM 648 C C . LEU A 1 85 ? 8.443 -10.216 -8.780 1.00 55.59 85 LEU A C 1
ATOM 650 O O . LEU A 1 85 ? 7.367 -9.728 -9.079 1.00 55.59 85 LEU A O 1
ATOM 654 N N . HIS A 1 86 ? 9.626 -9.582 -8.813 1.00 48.69 86 HIS A N 1
ATOM 655 C CA . HIS A 1 86 ? 10.085 -8.330 -9.454 1.00 48.69 86 HIS A CA 1
ATOM 656 C C . HIS A 1 86 ? 11.070 -7.523 -8.569 1.00 48.69 86 HIS A C 1
ATOM 658 O O . HIS A 1 86 ? 11.585 -6.498 -9.008 1.00 48.69 86 HIS A O 1
ATOM 664 N N . HIS A 1 87 ? 11.502 -8.027 -7.399 1.00 44.66 87 HIS A N 1
ATOM 665 C CA . HIS A 1 87 ? 12.656 -7.466 -6.655 1.00 44.66 87 HIS A CA 1
ATOM 666 C C . HIS A 1 87 ? 14.023 -7.663 -7.350 1.00 44.66 87 HIS A C 1
ATOM 668 O O . HIS A 1 87 ? 15.077 -7.342 -6.798 1.00 44.66 87 HIS A O 1
ATOM 674 N N . ARG A 1 88 ? 14.044 -8.163 -8.592 1.00 43.25 88 ARG A N 1
ATOM 675 C CA . ARG A 1 88 ? 15.278 -8.475 -9.321 1.00 43.25 88 ARG A CA 1
ATOM 676 C C . ARG A 1 88 ? 15.871 -7.318 -10.127 1.00 43.25 88 ARG A C 1
ATOM 678 O O . ARG A 1 88 ? 16.831 -7.557 -10.853 1.00 43.25 88 ARG A O 1
ATOM 685 N N . PHE A 1 89 ? 15.356 -6.097 -9.984 1.00 47.44 89 PHE A N 1
ATOM 686 C CA . PHE A 1 89 ? 15.969 -4.917 -10.608 1.00 47.44 89 PHE A CA 1
ATOM 687 C C . PHE A 1 89 ? 16.759 -4.036 -9.634 1.00 47.44 89 PHE A C 1
ATOM 689 O O . PHE A 1 89 ? 17.675 -3.350 -10.071 1.00 47.44 89 PHE A O 1
ATOM 696 N N . ALA A 1 90 ? 16.523 -4.124 -8.319 1.00 49.31 90 ALA A N 1
ATOM 697 C CA . ALA A 1 90 ? 17.251 -3.291 -7.358 1.00 49.31 90 ALA A CA 1
ATOM 698 C C . ALA A 1 90 ? 18.641 -3.834 -6.954 1.00 49.31 90 ALA A C 1
ATOM 700 O O . ALA A 1 90 ? 19.488 -3.091 -6.469 1.00 49.31 90 ALA A O 1
ATOM 701 N N . ARG A 1 91 ? 18.909 -5.129 -7.171 1.00 50.38 91 ARG A N 1
ATOM 702 C CA . ARG A 1 91 ? 20.214 -5.772 -6.902 1.00 50.38 91 ARG A CA 1
ATOM 703 C C . ARG A 1 91 ? 20.705 -6.618 -8.075 1.00 50.38 91 ARG A C 1
ATOM 705 O O . ARG A 1 91 ? 21.156 -7.748 -7.887 1.00 50.38 91 ARG A O 1
ATOM 712 N N . ARG A 1 92 ? 20.592 -6.120 -9.308 1.00 39.94 92 ARG A N 1
ATOM 713 C CA . ARG A 1 92 ? 21.208 -6.813 -10.448 1.00 39.94 92 ARG A CA 1
ATOM 714 C C . ARG A 1 92 ? 21.746 -5.879 -11.524 1.00 39.94 92 ARG A C 1
ATOM 716 O O . ARG A 1 92 ? 21.348 -5.944 -12.677 1.00 39.94 92 ARG A O 1
ATOM 723 N N . SER A 1 93 ? 22.771 -5.119 -11.164 1.00 40.50 93 SER A N 1
ATOM 724 C CA . SER A 1 93 ? 23.901 -4.872 -12.064 1.00 40.50 93 SER A CA 1
ATOM 725 C C . SER A 1 93 ? 24.937 -6.000 -11.911 1.00 40.50 93 SER A C 1
ATOM 727 O O . SER A 1 93 ? 26.091 -5.763 -11.576 1.00 40.50 93 SER A O 1
ATOM 729 N N . SER A 1 94 ? 24.534 -7.261 -12.123 1.00 49.34 94 SER A N 1
ATOM 730 C CA . SER A 1 94 ? 25.493 -8.367 -12.267 1.00 49.34 94 SER A CA 1
ATOM 731 C C . SER A 1 94 ? 25.145 -9.254 -13.468 1.00 49.34 94 SER A C 1
ATOM 733 O O . SER A 1 94 ? 23.957 -9.514 -13.711 1.00 49.34 94 SER A O 1
ATOM 735 N N . PRO A 1 95 ? 26.148 -9.680 -14.268 1.00 43.00 95 PRO A N 1
ATOM 736 C CA . PRO A 1 95 ? 25.917 -10.192 -15.614 1.00 43.00 95 PRO A CA 1
ATOM 737 C C . PRO A 1 95 ? 25.093 -11.480 -15.634 1.00 43.00 95 PRO A C 1
ATOM 739 O O . PRO A 1 95 ? 25.152 -12.320 -14.734 1.00 43.00 95 PRO A O 1
ATOM 742 N N . ARG A 1 96 ? 24.312 -11.630 -16.705 1.00 48.59 96 ARG A N 1
ATOM 743 C CA . ARG A 1 96 ? 23.518 -12.819 -17.027 1.00 48.59 96 ARG A CA 1
ATOM 744 C C . ARG A 1 96 ? 24.358 -14.101 -16.941 1.00 48.59 96 ARG A C 1
ATOM 746 O O . ARG A 1 96 ? 25.365 -14.230 -17.628 1.00 48.59 96 ARG A O 1
ATOM 753 N N . ARG A 1 97 ? 23.860 -15.096 -16.206 1.00 37.44 97 ARG A N 1
ATOM 754 C CA . ARG A 1 97 ? 24.090 -16.513 -16.507 1.00 37.44 97 ARG A CA 1
ATOM 755 C C . ARG A 1 97 ? 22.820 -17.281 -16.152 1.00 37.44 97 ARG A C 1
ATOM 757 O O . ARG A 1 97 ? 22.394 -17.288 -15.000 1.00 37.44 97 ARG A O 1
ATOM 764 N N . TRP A 1 98 ? 22.169 -17.792 -17.189 1.00 38.88 98 TRP A N 1
ATOM 765 C CA . TRP A 1 98 ? 21.106 -18.784 -17.120 1.00 38.88 98 TRP A CA 1
ATOM 766 C C . TRP A 1 98 ? 21.814 -20.122 -17.260 1.00 38.88 98 TRP A C 1
ATOM 768 O O . TRP A 1 98 ? 22.379 -20.387 -18.316 1.00 38.88 98 TRP A O 1
ATOM 778 N N . ASP A 1 99 ? 21.896 -20.889 -16.179 1.00 42.38 99 ASP A N 1
ATOM 779 C CA . ASP A 1 99 ? 22.351 -22.275 -16.218 1.00 42.38 99 ASP A CA 1
ATOM 780 C C . ASP A 1 99 ? 21.906 -23.002 -14.940 1.00 42.38 99 ASP A C 1
ATOM 782 O O . ASP A 1 99 ? 22.065 -22.468 -13.841 1.00 42.38 99 ASP A O 1
ATOM 786 N N . ARG A 1 100 ?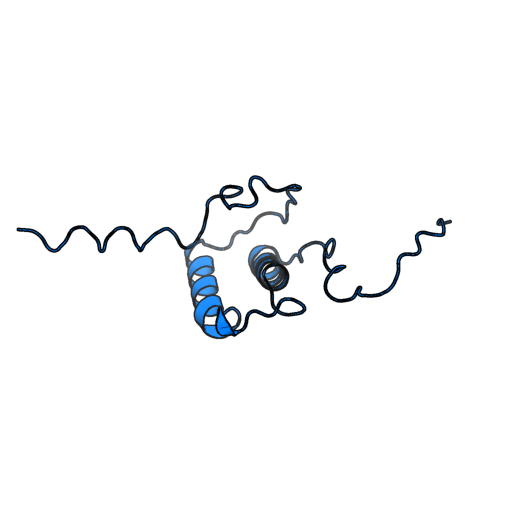 21.435 -24.233 -15.160 1.00 42.50 100 ARG A N 1
ATOM 787 C CA . ARG A 1 100 ? 21.258 -25.369 -14.248 1.00 42.50 100 ARG A CA 1
ATOM 788 C C . ARG A 1 100 ? 19.937 -25.499 -13.484 1.00 42.50 100 ARG A C 1
ATOM 790 O O . ARG A 1 100 ? 19.766 -25.027 -12.368 1.00 42.50 100 ARG A O 1
ATOM 797 N N . SER A 1 101 ? 19.021 -26.186 -14.173 1.00 45.25 101 SER A N 1
ATOM 798 C CA . SER A 1 101 ? 18.407 -27.476 -13.811 1.00 45.25 101 SER A CA 1
ATOM 799 C C . SER A 1 101 ? 18.376 -27.877 -12.333 1.00 45.25 101 SER A C 1
ATOM 801 O O . SER A 1 101 ? 19.424 -28.088 -11.731 1.00 45.25 101 SER A O 1
ATOM 803 N N . CYS A 1 102 ? 17.173 -28.152 -11.836 1.00 33.22 102 CYS A N 1
ATOM 804 C CA . CYS A 1 102 ? 16.917 -28.992 -10.664 1.00 33.22 102 CYS A CA 1
ATOM 805 C C . CYS A 1 102 ? 15.959 -30.110 -11.139 1.00 33.22 102 CYS A C 1
ATOM 807 O O . CYS A 1 102 ? 15.009 -29.801 -11.858 1.00 33.22 102 CYS A O 1
ATOM 809 N N . GLY A 1 103 ? 16.177 -31.406 -10.899 1.00 34.22 103 GLY A N 1
ATOM 810 C CA . GLY A 1 103 ? 16.946 -32.003 -9.807 1.00 34.22 103 GLY A CA 1
ATOM 811 C C . GLY A 1 103 ? 16.096 -32.009 -8.556 1.00 34.22 103 GLY A C 1
ATOM 812 O O . GLY A 1 103 ? 16.120 -30.965 -7.876 1.00 34.22 103 GLY A O 1
#